Protein AF-A0A2V6ZH11-F1 (afdb_monomer_lite)

Structure (mmCIF, N/CA/C/O backbone):
data_AF-A0A2V6ZH11-F1
#
_entry.id   AF-A0A2V6ZH11-F1
#
loop_
_atom_site.group_PDB
_atom_site.id
_atom_site.type_symbol
_atom_site.label_atom_id
_atom_site.label_alt_id
_atom_site.label_comp_id
_atom_site.label_asym_id
_atom_site.label_entity_id
_atom_site.label_seq_id
_atom_site.pdbx_PDB_ins_code
_atom_site.Cartn_x
_atom_site.Cartn_y
_atom_site.Cartn_z
_atom_site.occupancy
_atom_site.B_iso_or_equiv
_atom_site.auth_seq_id
_atom_site.auth_comp_id
_atom_site.auth_asym_id
_atom_site.auth_atom_id
_atom_site.pdbx_PDB_model_num
ATOM 1 N N . MET A 1 1 ? -18.890 4.463 -4.687 1.00 73.69 1 MET A N 1
ATOM 2 C CA . MET A 1 1 ? -18.459 3.599 -3.566 1.00 73.69 1 MET A CA 1
ATOM 3 C C . MET A 1 1 ? -17.708 2.413 -4.135 1.00 73.69 1 MET A C 1
ATOM 5 O O . MET A 1 1 ? -18.097 1.928 -5.190 1.00 73.69 1 MET A O 1
ATOM 9 N N . VAL A 1 2 ? -16.644 1.976 -3.469 1.00 86.62 2 VAL A N 1
ATOM 10 C CA . VAL A 1 2 ? -15.970 0.713 -3.794 1.00 86.62 2 VAL A CA 1
ATOM 11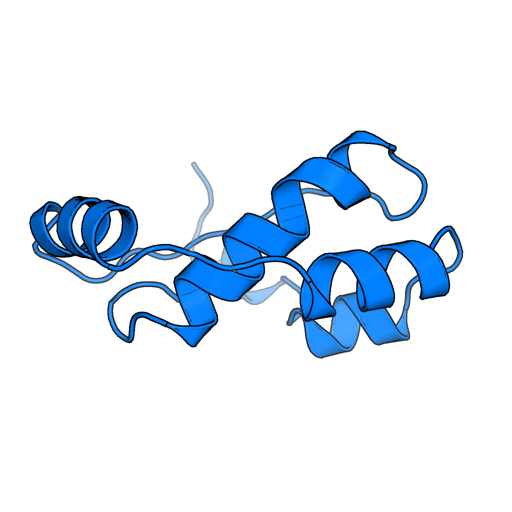 C C . VAL A 1 2 ? -16.858 -0.418 -3.283 1.00 86.62 2 VAL A C 1
ATOM 13 O O . VAL A 1 2 ? -17.211 -0.418 -2.106 1.00 86.62 2 VAL A O 1
ATOM 16 N N . THR A 1 3 ? -17.278 -1.330 -4.160 1.00 94.06 3 THR A N 1
ATOM 17 C CA . THR A 1 3 ? -18.041 -2.515 -3.742 1.00 94.06 3 THR A CA 1
ATOM 18 C C . THR A 1 3 ? -17.096 -3.594 -3.219 1.00 94.06 3 THR A C 1
ATOM 20 O O . THR A 1 3 ? -15.889 -3.545 -3.468 1.00 94.06 3 THR A O 1
ATOM 23 N N . LYS A 1 4 ? -17.639 -4.592 -2.517 1.00 93.44 4 LYS A N 1
ATOM 24 C CA . LYS A 1 4 ? -16.853 -5.738 -2.047 1.00 93.44 4 LYS A CA 1
ATOM 25 C C . LYS A 1 4 ? -16.193 -6.472 -3.218 1.00 93.44 4 LYS A C 1
ATOM 27 O O . LYS A 1 4 ? -15.002 -6.745 -3.174 1.00 93.44 4 LYS A O 1
ATOM 32 N N . GLU A 1 5 ? -16.941 -6.693 -4.292 1.00 95.31 5 GLU A N 1
ATOM 33 C CA . GLU A 1 5 ? -16.467 -7.379 -5.495 1.00 95.31 5 GLU A CA 1
ATOM 34 C C . GLU A 1 5 ? -15.317 -6.606 -6.146 1.00 95.31 5 GLU A C 1
ATOM 36 O O . GLU A 1 5 ? -14.353 -7.198 -6.621 1.00 95.31 5 GLU A O 1
ATOM 41 N N . ARG A 1 6 ? -15.386 -5.266 -6.146 1.00 93.44 6 ARG A N 1
ATOM 42 C CA . ARG A 1 6 ? -14.302 -4.430 -6.671 1.00 93.44 6 ARG A CA 1
ATOM 43 C C . ARG A 1 6 ? -13.058 -4.473 -5.786 1.00 93.44 6 ARG A C 1
ATOM 4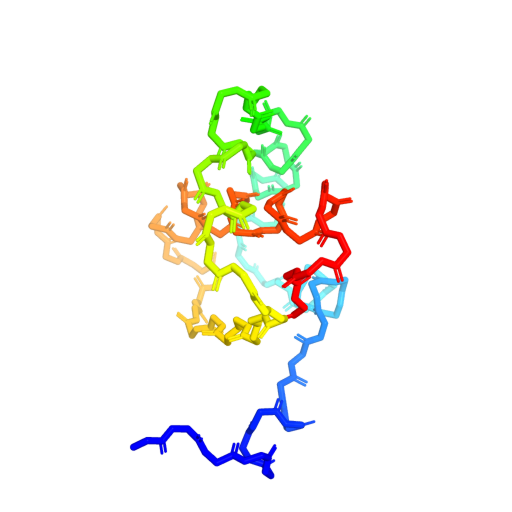5 O O . ARG A 1 6 ? -11.955 -4.453 -6.320 1.00 93.44 6 ARG A O 1
ATOM 52 N N . PHE A 1 7 ? -13.231 -4.528 -4.468 1.00 94.69 7 PHE A N 1
ATOM 53 C CA . PHE A 1 7 ? -12.126 -4.665 -3.520 1.00 94.69 7 PHE A CA 1
ATOM 54 C C . PHE A 1 7 ? -11.387 -5.999 -3.712 1.00 94.69 7 PHE A C 1
ATOM 56 O O . PHE A 1 7 ? -10.164 -6.023 -3.797 1.00 94.69 7 PHE A O 1
ATOM 63 N N . GLU A 1 8 ? -12.130 -7.097 -3.870 1.00 94.56 8 GLU A N 1
ATOM 64 C CA . GLU A 1 8 ? -11.584 -8.451 -4.058 1.00 94.56 8 GLU A CA 1
ATOM 65 C C . GLU A 1 8 ? -10.827 -8.636 -5.386 1.00 94.56 8 GLU A C 1
ATOM 67 O O . GLU A 1 8 ? -10.023 -9.555 -5.514 1.00 94.56 8 GLU A O 1
ATOM 72 N N . GLN A 1 9 ? -11.034 -7.749 -6.366 1.00 95.25 9 GLN A N 1
ATOM 73 C CA . GLN A 1 9 ? -10.260 -7.706 -7.617 1.00 95.25 9 GLN A CA 1
ATOM 74 C C . GLN A 1 9 ? -8.875 -7.054 -7.460 1.00 95.25 9 GLN A C 1
ATOM 76 O O . GLN A 1 9 ? -8.107 -7.012 -8.425 1.00 95.25 9 GLN A O 1
ATOM 81 N N . GLY A 1 10 ? -8.575 -6.491 -6.287 1.00 94.62 10 GLY A N 1
ATOM 82 C CA . GLY A 1 10 ? -7.306 -5.838 -5.995 1.00 94.62 10 GLY A CA 1
ATOM 83 C C . GLY A 1 10 ? -6.110 -6.792 -5.988 1.00 94.62 10 GLY A C 1
ATOM 84 O O . GLY A 1 10 ? -6.230 -8.013 -6.074 1.00 94.62 10 GLY A O 1
ATOM 85 N N . MET A 1 11 ? -4.922 -6.205 -5.875 1.00 95.25 11 MET A N 1
ATOM 86 C CA . MET A 1 11 ? -3.670 -6.935 -5.683 1.00 95.25 11 MET A CA 1
ATOM 87 C C . MET A 1 11 ? -3.212 -6.779 -4.236 1.00 95.25 11 MET A C 1
ATOM 89 O O . MET A 1 11 ? -3.377 -5.712 -3.645 1.00 95.25 11 MET A O 1
ATOM 93 N N . THR A 1 12 ? -2.582 -7.813 -3.682 1.00 95.50 12 THR A N 1
ATOM 94 C CA . THR A 1 12 ? -1.847 -7.662 -2.421 1.00 95.50 12 THR A CA 1
ATOM 95 C C . THR A 1 12 ? -0.626 -6.765 -2.631 1.00 95.50 12 THR A C 1
ATOM 97 O O . THR A 1 12 ? -0.117 -6.640 -3.749 1.00 95.50 12 THR A O 1
ATOM 100 N N . LEU A 1 13 ? -0.092 -6.182 -1.555 1.00 95.69 13 LEU A N 1
ATOM 101 C CA . LEU A 1 13 ? 1.136 -5.383 -1.629 1.00 95.69 13 LEU A CA 1
ATOM 102 C C . LEU A 1 13 ? 2.300 -6.169 -2.256 1.00 95.69 13 LEU A C 1
ATOM 104 O O . LEU A 1 13 ? 3.022 -5.638 -3.097 1.00 95.69 13 LEU A O 1
ATOM 108 N N . ALA A 1 14 ? 2.457 -7.444 -1.889 1.00 96.50 14 ALA A N 1
ATOM 109 C CA . ALA A 1 14 ? 3.497 -8.305 -2.445 1.00 96.50 14 ALA A CA 1
ATOM 110 C C . ALA A 1 14 ? 3.322 -8.509 -3.959 1.00 96.50 14 ALA A C 1
ATOM 112 O O . ALA A 1 14 ? 4.290 -8.391 -4.708 1.00 96.50 14 ALA A O 1
ATOM 113 N N . GLN A 1 15 ? 2.089 -8.751 -4.421 1.00 97.75 15 GLN A N 1
ATOM 114 C CA . GLN A 1 15 ? 1.783 -8.868 -5.851 1.00 97.75 15 GLN A CA 1
ATOM 115 C C . GLN A 1 15 ? 2.032 -7.555 -6.599 1.00 97.75 15 GLN A C 1
ATOM 117 O O . GLN A 1 15 ? 2.551 -7.579 -7.713 1.00 97.75 15 GLN A O 1
ATOM 122 N N . TYR A 1 16 ? 1.685 -6.416 -5.994 1.00 97.12 16 TYR A N 1
ATOM 123 C CA . TYR A 1 16 ? 1.962 -5.103 -6.567 1.00 97.12 16 TYR A CA 1
ATOM 124 C C . TYR A 1 16 ? 3.469 -4.888 -6.741 1.00 97.12 16 TYR A C 1
ATOM 126 O O . TYR A 1 16 ? 3.906 -4.630 -7.859 1.00 97.12 16 TYR A O 1
ATOM 134 N N . ILE A 1 17 ? 4.268 -5.083 -5.682 1.00 97.50 17 ILE A N 1
ATOM 135 C CA . ILE A 1 17 ? 5.736 -4.946 -5.719 1.00 97.50 17 ILE A CA 1
ATOM 136 C C . ILE A 1 17 ? 6.350 -5.883 -6.761 1.00 97.50 17 ILE A C 1
ATOM 138 O O . ILE A 1 17 ? 7.260 -5.485 -7.492 1.00 97.50 17 ILE A O 1
ATOM 142 N N . ASP A 1 18 ? 5.869 -7.125 -6.844 1.00 98.12 18 ASP A N 1
ATOM 143 C CA . ASP A 1 18 ? 6.359 -8.094 -7.820 1.00 98.12 18 ASP A CA 1
ATOM 144 C C . ASP A 1 18 ? 6.188 -7.581 -9.258 1.00 98.12 18 ASP A C 1
ATOM 146 O O . ASP A 1 18 ? 7.151 -7.592 -10.027 1.00 98.12 18 ASP A O 1
ATOM 150 N N . ARG A 1 19 ? 5.018 -7.003 -9.560 1.00 97.12 19 ARG A N 1
ATOM 151 C CA . ARG A 1 19 ? 4.627 -6.502 -10.887 1.00 97.12 19 ARG A CA 1
ATOM 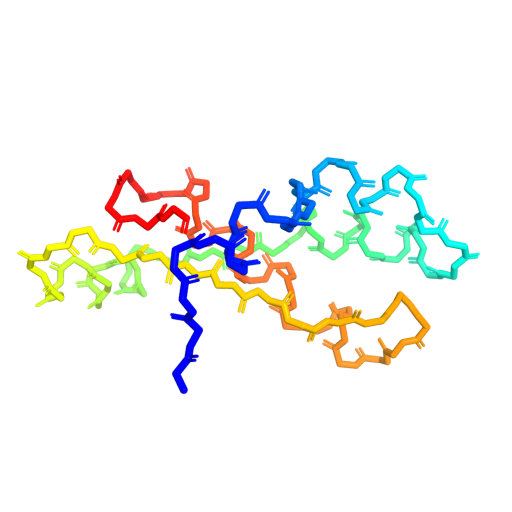152 C C . ARG A 1 19 ? 5.111 -5.088 -11.227 1.00 97.12 19 ARG A C 1
ATOM 154 O O . ARG A 1 19 ? 4.869 -4.646 -12.348 1.00 97.12 19 ARG A O 1
ATOM 161 N N . MET A 1 20 ? 5.776 -4.375 -10.313 1.00 97.69 20 MET A N 1
ATOM 162 C CA . MET A 1 20 ? 6.294 -3.030 -10.599 1.00 97.69 20 MET A CA 1
ATOM 163 C C . MET A 1 20 ? 7.326 -3.064 -11.735 1.00 97.69 20 MET A C 1
ATOM 165 O O . MET A 1 20 ? 8.347 -3.750 -11.656 1.00 97.69 20 MET A O 1
ATOM 169 N N . SER A 1 21 ? 7.077 -2.254 -12.756 1.00 97.50 21 SER A N 1
ATOM 170 C CA . SER A 1 21 ? 7.939 -1.991 -13.908 1.00 97.50 21 SER A CA 1
ATOM 171 C C . SER A 1 21 ? 8.819 -0.749 -13.720 1.00 97.50 21 SER A C 1
ATOM 173 O O . SER A 1 21 ? 9.924 -0.678 -14.258 1.00 97.50 21 SER A O 1
ATOM 175 N N . ALA A 1 22 ? 8.366 0.210 -12.909 1.00 97.44 22 ALA A N 1
ATOM 176 C CA . ALA A 1 22 ? 9.070 1.443 -12.581 1.00 97.44 22 ALA A CA 1
ATOM 177 C C . ALA A 1 22 ? 9.287 1.573 -11.068 1.00 97.44 22 ALA A C 1
ATOM 179 O O . ALA A 1 22 ? 8.535 1.047 -10.257 1.00 97.44 22 ALA A O 1
ATOM 180 N N . ASN A 1 23 ? 10.354 2.272 -10.670 1.00 97.50 23 ASN A N 1
ATOM 181 C CA . ASN A 1 23 ? 10.676 2.642 -9.284 1.00 97.50 23 ASN A CA 1
ATOM 182 C C . ASN A 1 23 ? 10.727 1.521 -8.215 1.00 97.50 23 ASN A C 1
ATOM 184 O O . ASN A 1 23 ? 10.933 1.849 -7.046 1.00 97.50 23 ASN A O 1
ATOM 188 N N . LYS A 1 24 ? 10.635 0.228 -8.562 1.00 97.94 24 LYS A N 1
ATOM 189 C CA . LYS A 1 24 ? 10.598 -0.909 -7.613 1.00 97.94 24 LYS A CA 1
ATOM 190 C C . LYS A 1 24 ? 11.653 -0.824 -6.503 1.00 97.94 24 LYS A C 1
ATOM 192 O O . LYS A 1 24 ? 11.318 -0.881 -5.326 1.00 97.94 24 LYS A O 1
ATOM 197 N N . ALA A 1 25 ? 12.922 -0.596 -6.850 1.00 97.94 25 ALA A N 1
ATOM 198 C CA . ALA A 1 25 ? 14.000 -0.486 -5.860 1.00 97.94 25 ALA A CA 1
ATOM 199 C C . ALA A 1 25 ? 13.830 0.714 -4.906 1.00 97.94 25 ALA A C 1
ATOM 201 O O . ALA A 1 25 ? 14.117 0.618 -3.713 1.00 97.94 25 ALA A O 1
ATOM 202 N N . ARG A 1 26 ? 13.341 1.853 -5.417 1.00 97.81 26 ARG A N 1
ATOM 203 C CA . ARG A 1 26 ? 13.058 3.042 -4.598 1.00 97.81 26 ARG A CA 1
ATOM 204 C C . ARG A 1 26 ? 11.871 2.794 -3.676 1.00 97.81 26 ARG A C 1
ATOM 206 O O . ARG A 1 26 ? 11.942 3.184 -2.518 1.00 97.81 26 ARG A O 1
ATOM 213 N N . PHE A 1 27 ? 10.834 2.129 -4.181 1.00 98.12 27 PHE A N 1
ATOM 214 C CA . PHE A 1 27 ? 9.650 1.764 -3.414 1.00 98.12 27 PHE A CA 1
ATOM 215 C C . PHE A 1 27 ? 9.997 0.806 -2.275 1.00 98.12 27 PHE A C 1
ATOM 217 O O . PHE A 1 27 ? 9.660 1.081 -1.132 1.00 98.12 27 P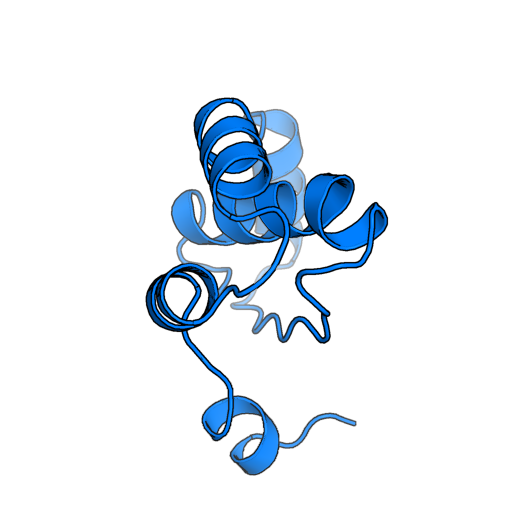HE A O 1
ATOM 224 N N . VAL A 1 28 ? 10.736 -0.273 -2.559 1.00 97.94 28 VAL A N 1
ATOM 225 C CA . VAL A 1 28 ? 11.172 -1.242 -1.539 1.00 97.94 28 VAL A CA 1
ATOM 226 C C . VAL A 1 28 ? 12.025 -0.564 -0.468 1.00 97.94 28 VAL A C 1
ATOM 228 O O . VAL A 1 28 ? 11.828 -0.816 0.718 1.00 97.94 28 VAL A O 1
ATOM 231 N N . ARG A 1 29 ? 12.931 0.342 -0.861 1.00 98.00 29 ARG A N 1
ATOM 232 C CA . ARG A 1 29 ? 13.701 1.132 0.107 1.00 98.00 29 ARG A CA 1
ATOM 233 C C . ARG A 1 29 ? 12.792 2.010 0.965 1.00 98.00 29 ARG A C 1
ATOM 235 O O . ARG A 1 29 ? 12.950 2.000 2.178 1.00 98.00 29 ARG A O 1
ATOM 242 N N . ALA A 1 30 ? 11.864 2.744 0.348 1.00 97.56 30 ALA A N 1
ATOM 243 C CA . ALA A 1 30 ? 10.916 3.588 1.068 1.00 97.56 30 ALA A CA 1
ATOM 244 C C . ALA A 1 30 ? 10.107 2.753 2.068 1.00 97.56 30 ALA A C 1
ATOM 246 O O . ALA A 1 30 ? 10.131 3.056 3.253 1.00 97.56 30 ALA A O 1
ATOM 247 N N . LEU A 1 31 ? 9.527 1.635 1.623 1.00 97.31 31 LEU A N 1
ATOM 248 C CA . LEU A 1 31 ? 8.794 0.691 2.465 1.00 97.31 31 LEU A CA 1
ATOM 249 C C . LEU A 1 31 ? 9.619 0.170 3.647 1.00 97.31 31 LEU A C 1
ATOM 251 O O . LEU A 1 31 ? 9.090 0.065 4.748 1.00 97.31 31 LEU A O 1
ATOM 255 N N . ALA A 1 32 ? 10.903 -0.131 3.449 1.00 97.19 32 ALA A N 1
ATOM 256 C CA . ALA A 1 32 ? 11.782 -0.581 4.526 1.00 97.19 32 ALA A CA 1
ATOM 257 C C . ALA A 1 32 ? 12.098 0.524 5.551 1.00 97.19 32 ALA A C 1
ATOM 259 O O . ALA A 1 32 ? 12.322 0.221 6.720 1.00 97.19 32 ALA A O 1
ATOM 260 N N . THR A 1 33 ? 12.133 1.789 5.123 1.00 96.56 33 THR A N 1
ATOM 261 C CA . THR A 1 33 ? 12.452 2.939 5.989 1.00 96.56 33 THR A CA 1
ATOM 262 C C . THR A 1 33 ? 11.229 3.624 6.589 1.00 96.56 33 THR A C 1
ATOM 264 O O . THR A 1 33 ? 11.369 4.376 7.548 1.00 96.56 33 THR A O 1
ATOM 267 N N . THR A 1 34 ? 10.041 3.405 6.026 1.00 96.75 34 THR A N 1
ATOM 268 C CA . THR A 1 34 ? 8.800 3.990 6.527 1.00 96.75 34 THR A CA 1
ATOM 269 C C . THR A 1 34 ? 8.404 3.328 7.839 1.00 96.75 34 THR A C 1
ATOM 271 O O . THR A 1 34 ? 8.329 2.103 7.949 1.00 96.75 34 THR A O 1
ATOM 274 N N . THR A 1 35 ? 8.099 4.162 8.825 1.00 93.50 35 THR A N 1
ATOM 275 C CA . THR A 1 35 ? 7.638 3.756 10.151 1.00 93.50 35 THR A CA 1
ATOM 276 C C . THR A 1 35 ? 6.372 4.517 10.502 1.00 93.50 35 THR A C 1
ATOM 278 O O . THR A 1 35 ? 6.288 5.711 10.225 1.00 93.50 35 THR A O 1
ATOM 281 N N . ILE A 1 36 ? 5.427 3.837 11.148 1.00 91.69 36 ILE A N 1
ATOM 282 C CA . ILE A 1 36 ? 4.279 4.464 11.806 1.00 91.69 36 ILE A CA 1
ATOM 283 C C . ILE A 1 36 ? 4.589 4.505 13.298 1.00 91.69 36 ILE A C 1
ATOM 285 O O . ILE A 1 36 ? 5.016 3.508 13.883 1.00 91.69 36 ILE A O 1
ATOM 289 N N . THR A 1 37 ? 4.431 5.670 13.906 1.00 91.56 37 THR A N 1
ATOM 290 C CA . THR A 1 37 ? 4.650 5.865 15.337 1.00 91.56 37 THR A CA 1
ATOM 291 C C . THR A 1 37 ? 3.514 5.244 16.153 1.00 91.56 37 THR A C 1
ATOM 293 O O . THR A 1 37 ? 2.405 4.990 15.669 1.00 91.56 37 THR A O 1
ATOM 296 N N . SER A 1 38 ? 3.765 5.014 17.442 1.00 88.44 38 SER A N 1
ATOM 297 C CA . SER A 1 38 ? 2.732 4.529 18.361 1.00 88.44 38 SER A CA 1
ATOM 298 C C . SER A 1 38 ? 1.570 5.516 18.506 1.00 88.44 38 SER A C 1
ATOM 300 O O . SER A 1 38 ? 0.426 5.093 18.640 1.00 88.44 38 SER A O 1
ATOM 302 N N . GLU A 1 39 ? 1.844 6.823 18.458 1.00 90.31 39 GLU A N 1
ATOM 303 C CA . GLU A 1 39 ? 0.813 7.865 18.525 1.00 90.31 39 GLU A CA 1
ATOM 304 C C . GLU A 1 39 ? -0.110 7.821 17.298 1.00 90.31 39 GLU A C 1
ATOM 306 O O . GLU A 1 39 ? -1.333 7.827 17.437 1.00 90.31 39 GLU A O 1
ATOM 311 N N . GLU A 1 40 ? 0.457 7.685 16.097 1.00 88.94 40 GLU A N 1
ATOM 312 C CA . GLU A 1 40 ? -0.317 7.529 14.859 1.00 88.94 40 GLU A CA 1
ATOM 313 C C . GLU A 1 40 ? -1.145 6.236 14.867 1.00 88.94 40 GLU A C 1
ATOM 315 O O . GLU A 1 40 ? -2.300 6.232 14.442 1.00 88.94 40 GLU A O 1
ATOM 320 N N . THR A 1 41 ? -0.605 5.150 15.428 1.00 85.38 41 THR A N 1
ATOM 321 C CA . THR A 1 41 ? -1.339 3.882 15.574 1.00 85.38 41 THR A CA 1
ATOM 322 C C . THR A 1 41 ? -2.570 4.043 16.476 1.00 85.38 41 THR A C 1
ATOM 324 O O . THR A 1 41 ? -3.662 3.604 16.111 1.00 85.38 41 THR A O 1
ATOM 327 N N . GLN A 1 42 ? -2.444 4.760 17.599 1.00 87.06 42 GLN A N 1
ATOM 328 C CA . GLN A 1 42 ? -3.566 5.050 18.507 1.00 87.06 42 GLN A CA 1
ATOM 329 C C . GLN A 1 42 ? -4.667 5.889 17.841 1.00 87.06 42 GLN A C 1
ATOM 331 O O . GLN A 1 42 ? -5.848 5.764 18.176 1.00 87.06 42 GLN A O 1
ATOM 336 N N . VAL A 1 43 ? -4.323 6.752 16.875 1.00 86.19 43 VAL A N 1
ATOM 337 C CA . VAL A 1 43 ? -5.328 7.473 16.077 1.00 86.19 43 VAL A CA 1
ATOM 338 C C . VAL A 1 43 ? -6.216 6.490 15.314 1.00 86.19 43 VAL A C 1
ATOM 340 O O . VAL A 1 43 ? -7.434 6.669 15.306 1.00 86.19 43 VAL A O 1
ATOM 343 N N . LEU A 1 44 ? -5.632 5.444 14.725 1.00 81.62 44 LEU A N 1
ATOM 344 C CA . LEU A 1 44 ? -6.358 4.438 13.947 1.00 81.62 44 LEU A CA 1
ATOM 345 C C . LEU A 1 44 ? -7.244 3.550 14.830 1.00 81.62 44 LEU A C 1
ATOM 347 O O . LEU A 1 44 ? -8.365 3.227 14.444 1.00 81.62 44 LEU A O 1
ATOM 351 N N . GLU A 1 45 ? -6.792 3.203 16.036 1.00 83.44 45 GLU A N 1
ATOM 352 C CA . GLU A 1 45 ? -7.574 2.408 16.998 1.00 83.44 45 GLU A CA 1
ATOM 353 C C . GLU A 1 45 ? -8.886 3.093 17.402 1.00 83.44 45 GLU A C 1
ATOM 355 O O . GLU A 1 45 ? -9.915 2.435 17.576 1.00 83.44 45 GLU A O 1
ATOM 360 N N . ARG A 1 46 ? -8.894 4.432 17.462 1.00 86.75 46 ARG A N 1
ATOM 361 C CA . ARG A 1 46 ? -10.102 5.221 17.761 1.00 86.75 46 ARG A CA 1
ATOM 362 C C . ARG A 1 46 ? -11.215 5.070 16.721 1.00 86.75 46 ARG A C 1
ATOM 364 O O . ARG A 1 46 ? -12.348 5.451 17.003 1.00 86.75 46 ARG A O 1
ATOM 371 N N . LEU A 1 47 ? -10.941 4.497 15.545 1.00 83.69 47 LEU A N 1
ATOM 372 C CA . LEU A 1 47 ? -11.968 4.206 14.541 1.00 83.69 47 LEU A CA 1
ATOM 373 C C . LEU A 1 47 ? -12.921 3.076 14.980 1.00 83.69 47 LEU A C 1
ATOM 375 O O . LEU A 1 47 ? -14.008 2.954 14.412 1.00 83.69 47 LEU A O 1
ATOM 379 N N . GLY A 1 48 ? -12.552 2.273 15.988 1.00 81.31 48 GLY A N 1
ATOM 380 C CA . GLY A 1 48 ? -13.462 1.378 16.718 1.00 81.31 48 GLY A CA 1
ATOM 381 C C . GLY A 1 48 ? -14.055 0.210 15.921 1.00 81.31 48 GLY A C 1
ATOM 382 O O . GLY A 1 48 ? -14.966 -0.455 16.405 1.00 81.31 48 GLY A O 1
ATOM 383 N N . ALA A 1 49 ? -13.584 -0.034 14.698 1.00 85.81 49 ALA A N 1
ATOM 384 C CA . ALA A 1 49 ? -13.955 -1.189 13.890 1.00 85.81 49 ALA A CA 1
ATOM 385 C C . ALA A 1 49 ? -12.926 -1.409 12.777 1.00 85.81 49 ALA A C 1
ATOM 387 O O . ALA A 1 49 ? -12.221 -0.475 12.389 1.00 85.81 49 ALA A O 1
ATOM 388 N N . THR A 1 50 ? -12.901 -2.622 12.226 1.00 88.25 50 THR A N 1
ATOM 389 C CA . THR A 1 50 ? -12.027 -2.968 11.106 1.00 88.25 50 THR A CA 1
ATOM 390 C C . THR A 1 50 ? -12.275 -2.047 9.905 1.00 88.25 50 THR A C 1
ATOM 392 O O . THR A 1 50 ? -13.424 -1.701 9.595 1.00 88.25 50 THR A O 1
ATOM 395 N N . ARG A 1 51 ? -11.210 -1.600 9.240 1.00 89.06 51 ARG A N 1
ATOM 396 C CA . ARG A 1 51 ? -11.267 -0.748 8.047 1.00 89.06 51 ARG A CA 1
ATOM 397 C C . ARG A 1 51 ? -10.538 -1.413 6.899 1.00 89.06 51 ARG A C 1
ATOM 399 O O . ARG A 1 51 ? -9.388 -1.796 7.046 1.00 89.06 51 ARG A O 1
ATOM 406 N N . ARG A 1 52 ? -11.219 -1.472 5.756 1.00 90.62 52 ARG A N 1
ATOM 407 C CA . ARG A 1 52 ? -10.646 -1.941 4.496 1.00 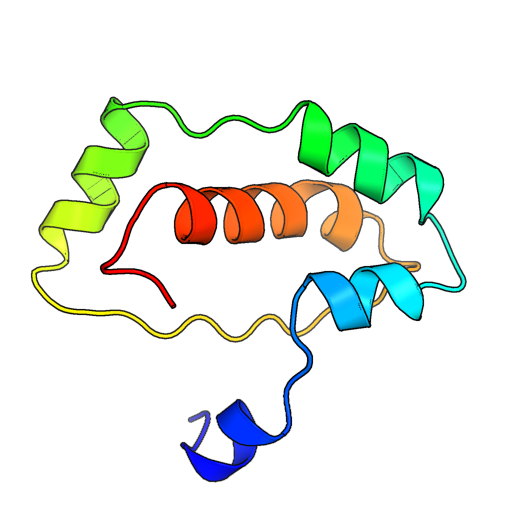90.62 52 ARG A CA 1
ATOM 408 C C . ARG A 1 52 ? -10.062 -0.782 3.716 1.00 90.62 52 ARG A C 1
ATOM 410 O O . ARG A 1 52 ? -10.772 0.199 3.479 1.00 90.62 52 ARG A O 1
ATOM 417 N N . VAL A 1 53 ? -8.813 -0.899 3.288 1.00 92.50 53 VAL A N 1
ATOM 418 C CA . VAL A 1 53 ? -8.104 0.141 2.543 1.00 92.50 53 VAL A CA 1
ATOM 419 C C . VAL A 1 53 ? -7.790 -0.356 1.139 1.00 92.50 53 VAL A C 1
ATOM 421 O O . VAL A 1 53 ? -7.003 -1.270 0.936 1.00 92.50 53 VAL A O 1
ATOM 424 N N . MET A 1 54 ? -8.402 0.278 0.138 1.00 94.50 54 MET A N 1
ATOM 425 C CA . MET A 1 54 ? -8.077 0.037 -1.267 1.00 94.50 54 MET A CA 1
ATOM 426 C C . MET A 1 54 ? -7.250 1.200 -1.800 1.00 94.50 54 MET A C 1
ATOM 428 O O . MET A 1 54 ? -7.714 2.340 -1.805 1.00 94.50 54 MET A O 1
ATOM 432 N N . VAL A 1 55 ? -6.050 0.902 -2.288 1.00 95.25 55 VAL A N 1
ATOM 433 C CA . VAL A 1 55 ? -5.157 1.893 -2.893 1.00 95.25 55 VAL A CA 1
ATOM 434 C C . VAL A 1 55 ? -5.253 1.799 -4.413 1.00 95.25 55 VAL A C 1
ATOM 436 O O . VAL A 1 55 ? -5.055 0.733 -4.991 1.00 95.25 55 VAL A O 1
ATOM 439 N N . ILE A 1 56 ? -5.531 2.926 -5.068 1.00 95.12 56 ILE A N 1
ATOM 440 C CA . ILE A 1 56 ? -5.404 3.071 -6.522 1.00 95.12 56 ILE A CA 1
ATOM 441 C C . ILE A 1 56 ? -4.096 3.810 -6.769 1.00 95.12 56 ILE A C 1
ATOM 443 O O . ILE A 1 56 ? -3.929 4.943 -6.323 1.00 95.12 56 ILE A O 1
ATOM 447 N N . THR A 1 57 ? -3.146 3.154 -7.425 1.00 95.75 57 THR A N 1
ATOM 448 C CA . THR A 1 57 ? -1.803 3.700 -7.609 1.00 95.75 57 THR A CA 1
ATOM 449 C C . THR A 1 57 ? -1.161 3.176 -8.883 1.00 95.75 57 THR A C 1
ATOM 451 O O . THR A 1 57 ? -1.600 2.176 -9.451 1.00 95.75 57 THR A O 1
ATOM 454 N N . GLU A 1 58 ? -0.106 3.862 -9.302 1.00 96.38 58 GLU A N 1
ATOM 455 C CA . GLU A 1 58 ? 0.724 3.516 -10.445 1.00 96.38 58 GLU A CA 1
ATOM 456 C C . GLU A 1 58 ? 2.195 3.612 -10.030 1.00 96.38 58 GLU A C 1
ATOM 458 O O . GLU A 1 58 ? 2.612 4.564 -9.364 1.00 96.38 58 GLU A O 1
ATOM 463 N N . ASP A 1 59 ? 2.989 2.623 -10.425 1.00 96.50 59 ASP A N 1
ATOM 464 C CA . ASP A 1 59 ? 4.379 2.423 -9.994 1.00 96.50 59 ASP A CA 1
ATOM 465 C C . ASP A 1 59 ? 5.350 3.520 -10.463 1.00 96.50 59 ASP A C 1
ATOM 467 O O . ASP A 1 59 ? 6.385 3.785 -9.840 1.00 96.50 59 ASP A O 1
ATOM 471 N N . TRP A 1 60 ? 5.011 4.200 -11.553 1.00 95.88 60 TRP A N 1
ATOM 472 C CA . TRP A 1 60 ? 5.774 5.315 -12.099 1.00 95.88 60 TRP A CA 1
ATOM 473 C C . TRP A 1 60 ? 5.510 6.642 -11.370 1.00 95.88 60 TRP A C 1
ATOM 475 O O . TRP A 1 60 ? 6.326 7.562 -11.475 1.00 95.88 60 TRP A O 1
ATOM 485 N N . CYS A 1 61 ? 4.418 6.754 -10.607 1.00 95.50 61 CYS A N 1
ATOM 486 C CA . CYS A 1 61 ? 4.021 8.002 -9.964 1.00 95.50 61 CYS A CA 1
ATOM 487 C C . CYS A 1 61 ? 4.890 8.313 -8.734 1.00 95.50 61 CYS A C 1
ATOM 489 O O . CYS A 1 61 ? 5.063 7.485 -7.839 1.00 95.50 61 CYS A O 1
ATOM 491 N N . GLY A 1 62 ? 5.402 9.545 -8.644 1.00 93.44 62 GLY A N 1
ATOM 492 C CA . GLY A 1 62 ? 6.203 9.993 -7.499 1.00 93.44 62 GLY A CA 1
ATOM 493 C C . GLY A 1 62 ? 5.446 9.921 -6.169 1.00 93.44 62 GLY A C 1
ATOM 494 O O . GLY A 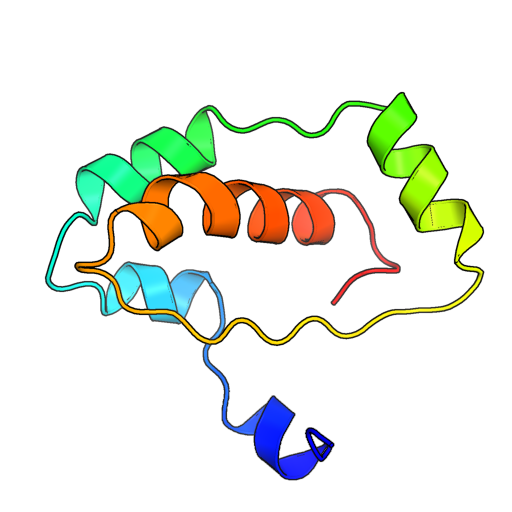1 62 ? 6.032 9.539 -5.158 1.00 93.44 62 GLY A O 1
ATOM 495 N N . THR A 1 63 ? 4.139 10.194 -6.182 1.00 95.00 63 THR A N 1
ATOM 496 C CA . THR A 1 63 ? 3.263 10.078 -5.006 1.00 95.00 63 THR A CA 1
ATOM 497 C C . THR A 1 63 ? 3.156 8.637 -4.512 1.00 95.00 63 THR A C 1
ATOM 499 O O . THR A 1 63 ? 3.127 8.411 -3.305 1.00 95.00 63 THR A O 1
ATOM 502 N N . SER A 1 64 ? 3.209 7.645 -5.414 1.00 95.88 64 SER A N 1
ATOM 503 C CA . SER A 1 64 ? 3.222 6.227 -5.023 1.00 95.88 64 SER A CA 1
ATOM 504 C C . SER A 1 64 ? 4.384 5.920 -4.075 1.00 95.88 64 SER A C 1
ATOM 506 O O . SER A 1 64 ? 4.216 5.227 -3.077 1.00 95.88 64 SER A O 1
ATOM 508 N N . LEU A 1 65 ? 5.556 6.507 -4.336 1.00 95.75 65 LEU A N 1
ATOM 509 C CA . LEU A 1 65 ? 6.748 6.323 -3.506 1.00 95.75 65 LEU A CA 1
ATOM 510 C C . LEU A 1 65 ? 6.662 7.028 -2.153 1.00 95.75 65 LEU A C 1
ATOM 512 O O . LEU A 1 65 ? 7.359 6.621 -1.226 1.00 95.75 65 LEU A O 1
ATOM 516 N N . ALA A 1 66 ? 5.867 8.093 -2.062 1.00 94.88 66 ALA A N 1
ATOM 517 C CA . ALA A 1 66 ? 5.749 8.908 -0.864 1.00 94.88 66 ALA A CA 1
ATOM 518 C C . ALA A 1 66 ? 4.658 8.398 0.086 1.00 94.88 66 ALA A C 1
ATOM 520 O O . ALA A 1 66 ? 4.857 8.448 1.292 1.00 94.88 66 ALA A O 1
ATOM 521 N N . GLU A 1 67 ? 3.534 7.899 -0.434 1.00 96.69 67 GLU A N 1
ATOM 522 C CA . GLU A 1 67 ? 2.332 7.643 0.375 1.00 96.69 67 GLU A CA 1
ATOM 523 C C . GLU A 1 67 ? 2.029 6.155 0.571 1.00 96.69 67 GLU A C 1
ATOM 525 O O . GLU A 1 67 ? 1.703 5.722 1.677 1.00 96.69 67 GLU A O 1
ATOM 530 N N . VAL A 1 68 ? 2.168 5.336 -0.475 1.00 97.06 68 VAL A N 1
ATOM 531 C CA . VAL A 1 68 ? 1.782 3.915 -0.416 1.00 97.06 68 VAL A CA 1
ATOM 532 C C . VAL A 1 68 ? 2.593 3.127 0.628 1.00 97.06 68 VAL A C 1
ATOM 534 O O . VAL A 1 68 ? 1.987 2.306 1.319 1.00 97.06 68 VAL A O 1
ATOM 537 N N . PRO A 1 69 ? 3.904 3.380 0.842 1.00 97.25 69 PRO A N 1
ATOM 538 C CA . PRO A 1 69 ? 4.643 2.795 1.961 1.00 97.25 69 PRO A CA 1
ATOM 539 C C . PRO A 1 69 ? 4.016 3.038 3.339 1.00 97.25 69 PRO A C 1
ATOM 541 O O . PRO A 1 69 ? 4.020 2.135 4.172 1.00 97.25 69 PRO A O 1
ATOM 544 N N . PHE A 1 70 ? 3.443 4.221 3.585 1.00 95.50 70 PHE A N 1
ATOM 545 C CA . PHE A 1 70 ? 2.769 4.505 4.854 1.00 95.50 70 PHE A CA 1
ATOM 546 C C . PHE A 1 70 ? 1.484 3.694 4.977 1.00 95.50 70 PHE A C 1
ATOM 548 O O . PHE A 1 70 ? 1.246 3.098 6.022 1.00 95.50 70 PHE A O 1
ATOM 555 N N . VAL A 1 71 ? 0.702 3.585 3.897 1.00 95.00 71 VAL A N 1
ATOM 556 C CA . VAL A 1 71 ? -0.506 2.744 3.884 1.00 95.00 71 VAL A CA 1
ATOM 557 C C . VAL A 1 71 ? -0.177 1.282 4.173 1.00 95.00 71 VAL A C 1
ATOM 559 O O . VAL A 1 71 ? -0.821 0.667 5.019 1.00 95.00 71 VAL A O 1
ATOM 562 N N . ALA A 1 72 ? 0.869 0.749 3.544 1.00 95.38 72 ALA A N 1
ATOM 563 C CA . ALA A 1 72 ? 1.354 -0.600 3.814 1.00 95.38 72 ALA A CA 1
ATOM 564 C C . ALA A 1 72 ? 1.723 -0.805 5.293 1.00 95.38 72 ALA A C 1
ATOM 566 O O . ALA A 1 72 ? 1.330 -1.799 5.901 1.00 95.38 72 ALA A O 1
ATOM 567 N N . LYS A 1 73 ? 2.436 0.153 5.895 1.00 93.94 73 LYS A N 1
ATOM 568 C CA . LYS A 1 73 ? 2.852 0.071 7.301 1.00 93.94 73 LYS A CA 1
ATOM 569 C C . LYS A 1 73 ? 1.700 0.229 8.288 1.00 93.94 73 LYS A C 1
ATOM 571 O O . LYS A 1 73 ? 1.740 -0.391 9.348 1.00 93.94 73 LYS A O 1
ATOM 576 N N . MET A 1 74 ? 0.665 0.993 7.938 1.00 90.94 74 MET A N 1
ATOM 577 C CA . MET A 1 74 ? -0.562 1.066 8.738 1.00 90.94 74 MET A CA 1
ATOM 578 C C . MET A 1 74 ? -1.266 -0.294 8.830 1.00 90.94 74 MET A C 1
ATOM 580 O O . MET A 1 74 ? -1.771 -0.627 9.897 1.00 90.94 74 MET A O 1
ATOM 584 N N . VAL A 1 75 ? -1.268 -1.081 7.746 1.00 90.31 75 VAL A N 1
ATOM 585 C CA . VAL A 1 75 ? -1.840 -2.441 7.715 1.00 90.31 75 VAL A CA 1
ATOM 586 C C . VAL A 1 75 ? -0.962 -3.430 8.491 1.00 90.31 75 VAL A C 1
ATOM 588 O O . VAL A 1 75 ? -1.460 -4.155 9.345 1.00 90.31 75 VAL A O 1
ATOM 591 N N . GLU A 1 76 ? 0.359 -3.440 8.258 1.00 85.94 76 GLU A N 1
ATOM 592 C CA . GLU A 1 76 ? 1.285 -4.357 8.957 1.00 85.94 76 GLU A CA 1
ATOM 593 C C . GLU A 1 76 ? 1.246 -4.196 10.487 1.00 85.94 76 GLU A C 1
ATOM 595 O O . GLU A 1 76 ? 1.403 -5.174 11.218 1.00 85.94 76 GLU A O 1
ATOM 600 N N . GLY A 1 77 ? 1.053 -2.966 10.972 1.00 74.81 77 GLY A N 1
ATOM 601 C CA . GLY A 1 77 ? 1.067 -2.638 12.396 1.00 74.81 77 GLY A CA 1
ATOM 602 C C . GLY A 1 77 ? -0.281 -2.736 13.111 1.00 74.81 77 GLY A C 1
ATOM 603 O O . GLY A 1 77 ? -0.313 -2.535 14.324 1.00 74.81 77 GLY A O 1
ATOM 604 N N . ASN A 1 78 ? -1.392 -3.002 12.410 1.00 81.25 78 ASN A N 1
ATOM 605 C CA . ASN A 1 78 ? -2.724 -2.906 13.007 1.00 81.25 78 ASN A CA 1
ATOM 606 C C . ASN A 1 78 ? -3.700 -3.963 12.455 1.00 81.25 78 ASN A C 1
ATOM 608 O O . ASN A 1 78 ? -4.161 -3.827 11.325 1.00 81.25 78 ASN A O 1
ATOM 612 N N . PRO A 1 79 ? -4.128 -4.959 13.259 1.00 82.06 79 PRO A N 1
ATOM 613 C CA . PRO A 1 79 ? -5.058 -6.000 12.805 1.00 82.06 79 PRO A CA 1
ATOM 614 C C . PRO A 1 79 ? -6.468 -5.477 12.484 1.00 82.06 79 PRO A C 1
ATOM 616 O O . PRO A 1 79 ? -7.286 -6.207 11.931 1.00 82.06 79 PRO A O 1
ATOM 619 N N . ASN A 1 80 ? -6.776 -4.227 12.841 1.00 86.44 80 ASN A N 1
ATOM 620 C CA . ASN A 1 80 ? -8.038 -3.577 12.501 1.00 86.44 80 ASN A CA 1
ATOM 621 C C . ASN A 1 80 ? -7.969 -2.801 11.176 1.00 86.44 80 ASN A C 1
ATOM 623 O O . ASN A 1 80 ? -8.957 -2.168 10.809 1.00 86.44 80 ASN A O 1
ATOM 627 N N . ILE A 1 81 ? -6.847 -2.825 10.456 1.00 87.44 81 ILE A N 1
ATOM 628 C CA . ILE A 1 81 ? -6.715 -2.242 9.120 1.00 87.44 81 ILE A CA 1
ATOM 629 C C . ILE A 1 81 ? -6.319 -3.368 8.159 1.00 87.44 81 ILE A C 1
ATOM 631 O O . ILE A 1 81 ? -5.314 -4.034 8.380 1.00 87.44 81 ILE A O 1
ATOM 635 N N . GLU A 1 82 ? -7.115 -3.587 7.114 1.00 82.06 82 GLU A N 1
ATOM 636 C CA . GLU A 1 82 ? -6.943 -4.666 6.121 1.00 82.06 82 GLU A CA 1
ATOM 637 C C . GLU A 1 82 ? -7.002 -4.168 4.673 1.00 82.06 82 GLU A C 1
ATOM 639 O O . GLU A 1 82 ? -7.715 -3.175 4.399 1.00 82.06 82 GLU A O 1
#

Radius of gyration: 13.34 Å; chains: 1; bounding box: 32×19×32 Å

Sequence (82 aa):
MVTKERFEQGMTLAQYIDRMSANKARFVRALATTTITSEETQVLERLGATRRVMVITEDWCGTSLAEVPFVAKMVEGNPNIE

Foldseek 3Di:
DQDPVNLVPDDDPVRVLVPQPPCSVLQVVLLVPDADDPVNLVVVVVVVAAEEDDDDDHNNDPVCSVPVSNLVNSVVVDVSYD

Secondary structure (DSSP, 8-state):
---HHHHHTS--HHHHHHH--SSHHHHHHHHHH----HHHHHHHHTT-S-B-------TT-HHHHHHHHHHHHHHHT-TTB-

pLDDT: mean 92.53, std 5.65, range [73.69, 98.12]